Protein AF-A0AAW9EB37-F1 (afdb_monomer_lite)

InterPro domains:
  IPR007081 RNA polymerase Rpb1, domain 5 [PF04998] (37-90)
  IPR007083 RNA polymerase Rpb1, domain 4 [PF05000] (1-35)
  IPR038120 RNA polymerase Rpb1, funnel domain superfamily [G3DSA:1.10.132.30] (1-61)

Organism: Klebsiella aerogenes (NCBI:txid548)

Radius of gyration: 23.82 Å; chains: 1; bounding box: 47×31×62 Å

Sequence (92 aa):
ARGSAAQIRQLAGMRGLMAKPDGSIIETPITANFREGLNVLQYFISTHGARKGLADTALKTANSGYLTRRLVDVAQDLVVTESDCGTTEGVM

Foldseek 3Di:
DDDDPLRVCQAPFFPFWAAALVRDIDPDGGGDHVPRDDDPVNVVRNVRVVVSVVVVVVVVVVVVVVVVVVVCVVCVPPDDPDDDPPDPDDDD

pLDDT: mean 92.83, std 4.99, range [59.0, 98.12]

Structure (mmCIF, N/CA/C/O backbone):
data_AF-A0AAW9EB37-F1
#
_entry.id   AF-A0AAW9EB37-F1
#
loop_
_atom_site.group_PDB
_atom_site.id
_atom_site.type_symbol
_atom_site.label_atom_id
_atom_site.label_alt_id
_atom_site.label_comp_id
_atom_site.label_asym_id
_atom_site.label_entity_id
_atom_site.label_seq_id
_atom_site.pdbx_PDB_ins_code
_atom_site.Cartn_x
_atom_site.Cartn_y
_atom_site.Cartn_z
_atom_site.occupancy
_atom_site.B_iso_or_equiv
_atom_site.auth_seq_id
_atom_site.auth_comp_id
_atom_site.auth_asym_id
_atom_site.auth_atom_id
_atom_site.pdbx_PDB_model_num
ATOM 1 N N . ALA A 1 1 ? -2.983 18.603 -12.647 1.00 70.12 1 ALA A N 1
ATOM 2 C CA . ALA A 1 1 ? -1.574 18.179 -12.527 1.00 70.12 1 ALA A CA 1
ATOM 3 C C . ALA A 1 1 ? -1.504 16.864 -11.741 1.00 70.12 1 ALA A C 1
ATOM 5 O O . ALA A 1 1 ? -1.790 16.878 -10.553 1.00 70.12 1 ALA A O 1
ATOM 6 N N . ARG A 1 2 ? -1.230 15.721 -12.388 1.00 88.44 2 ARG A N 1
ATOM 7 C CA . ARG A 1 2 ? -1.004 14.414 -11.730 1.00 88.44 2 ARG A CA 1
ATOM 8 C C . ARG A 1 2 ? 0.341 13.864 -12.201 1.00 88.44 2 ARG A C 1
ATOM 10 O O . ARG A 1 2 ? 0.630 13.960 -13.389 1.00 88.44 2 ARG A O 1
ATOM 17 N N . GLY A 1 3 ? 1.123 13.294 -11.290 1.00 90.56 3 GLY A N 1
ATOM 18 C CA . GLY A 1 3 ? 2.436 12.719 -11.584 1.00 90.56 3 GLY A CA 1
ATOM 19 C C . GLY A 1 3 ? 3.478 13.075 -10.523 1.00 90.56 3 GLY A C 1
ATOM 20 O O . GLY A 1 3 ? 3.420 14.157 -9.946 1.00 90.56 3 GLY A O 1
ATOM 21 N N . SER A 1 4 ? 4.431 12.179 -10.269 1.00 95.38 4 SER A N 1
ATOM 22 C CA . SER A 1 4 ? 5.599 12.436 -9.417 1.00 95.38 4 SER A CA 1
ATOM 23 C C . SER A 1 4 ? 6.891 12.460 -10.233 1.00 95.38 4 SER A C 1
ATOM 25 O O . SER A 1 4 ? 6.984 11.843 -11.296 1.00 95.38 4 SER A O 1
ATOM 27 N N . ALA A 1 5 ? 7.933 13.118 -9.716 1.00 92.94 5 ALA A N 1
ATOM 28 C C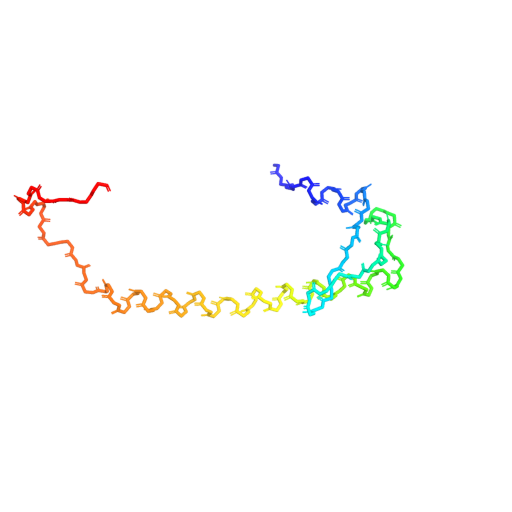A . ALA A 1 5 ? 9.250 13.143 -10.358 1.00 92.94 5 ALA A CA 1
ATOM 29 C C . ALA A 1 5 ? 9.813 11.729 -10.615 1.00 92.94 5 ALA A C 1
ATOM 31 O O . ALA A 1 5 ? 10.508 11.508 -11.605 1.00 92.94 5 ALA A O 1
ATOM 32 N N . ALA A 1 6 ? 9.470 10.753 -9.767 1.00 91.88 6 ALA A N 1
ATOM 33 C CA . ALA A 1 6 ? 9.842 9.355 -9.966 1.00 91.88 6 ALA A CA 1
ATOM 34 C C . ALA A 1 6 ? 9.158 8.736 -11.197 1.00 91.88 6 ALA A C 1
ATOM 36 O O . ALA A 1 6 ? 9.809 8.028 -11.963 1.00 91.88 6 ALA A O 1
ATOM 37 N N . GLN A 1 7 ? 7.876 9.034 -11.428 1.00 92.44 7 GLN A N 1
ATOM 38 C CA . GLN A 1 7 ? 7.154 8.568 -12.617 1.00 92.44 7 GLN A CA 1
ATOM 39 C C . GLN A 1 7 ? 7.726 9.199 -13.891 1.00 92.44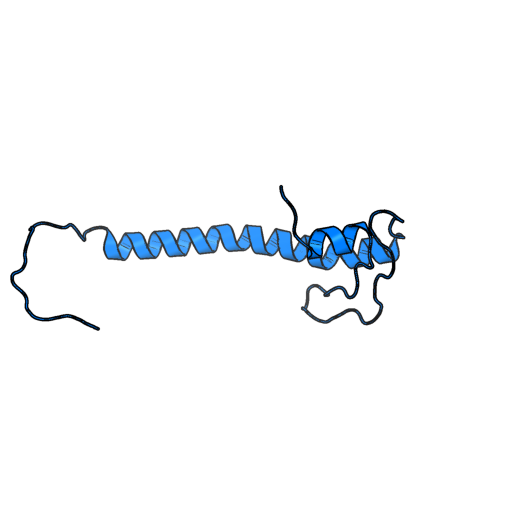 7 GLN A C 1
ATOM 41 O O . GLN A 1 7 ? 7.965 8.491 -14.866 1.00 92.44 7 GLN A O 1
ATOM 46 N N . ILE A 1 8 ? 8.038 10.499 -13.861 1.00 92.50 8 ILE A N 1
ATOM 47 C CA . ILE A 1 8 ? 8.679 11.190 -14.991 1.00 92.50 8 ILE A CA 1
ATOM 48 C C . ILE A 1 8 ? 10.071 10.610 -15.281 1.00 92.50 8 ILE A C 1
ATOM 50 O O . ILE A 1 8 ? 10.414 10.390 -16.443 1.00 92.50 8 ILE A O 1
ATOM 54 N N . ARG A 1 9 ? 10.845 10.275 -14.238 1.00 92.25 9 ARG A N 1
ATOM 55 C CA . ARG A 1 9 ? 12.151 9.620 -14.394 1.00 92.25 9 ARG A CA 1
ATOM 56 C C . ARG A 1 9 ? 12.040 8.284 -15.119 1.00 92.25 9 ARG A C 1
ATOM 58 O O . ARG A 1 9 ? 12.867 8.033 -15.971 1.00 92.25 9 ARG A O 1
ATOM 65 N N . GLN A 1 10 ? 11.041 7.451 -14.838 1.00 91.62 10 GLN A N 1
ATOM 66 C CA . GLN A 1 10 ? 10.886 6.163 -15.535 1.00 91.62 10 GLN A CA 1
ATOM 67 C C . GLN A 1 10 ? 10.460 6.333 -17.008 1.00 91.62 10 GLN A C 1
ATOM 69 O O . GLN A 1 10 ? 10.721 5.458 -17.834 1.00 91.62 10 GLN A O 1
ATOM 74 N N . LEU A 1 11 ? 9.793 7.446 -17.342 1.00 93.31 11 LEU A N 1
ATOM 75 C CA . LEU A 1 11 ? 9.355 7.741 -18.708 1.00 93.31 11 LEU A CA 1
ATOM 76 C C . LEU A 1 11 ? 10.508 8.189 -19.614 1.00 93.31 11 LEU A C 1
ATOM 78 O O . LEU A 1 11 ? 10.587 7.727 -20.749 1.00 93.31 11 LEU A O 1
ATOM 82 N N . ALA A 1 12 ? 11.376 9.079 -19.123 1.00 93.75 12 ALA A N 1
ATOM 83 C CA . ALA A 1 12 ? 12.397 9.749 -19.941 1.00 93.75 12 ALA A CA 1
ATOM 84 C C . ALA A 1 12 ? 13.846 9.576 -19.446 1.00 93.75 12 ALA A C 1
ATOM 86 O O . ALA A 1 12 ? 14.779 9.990 -20.123 1.00 93.75 12 ALA A O 1
ATOM 87 N N . GLY A 1 13 ? 14.050 8.985 -18.272 1.00 92.81 13 GLY A N 1
ATOM 88 C CA . GLY A 1 13 ? 15.356 8.619 -17.726 1.00 92.81 13 GLY A CA 1
ATOM 89 C C . GLY A 1 13 ? 15.426 7.120 -17.437 1.00 92.81 13 GLY A C 1
ATOM 90 O O . GLY A 1 13 ? 14.463 6.387 -17.639 1.00 92.81 13 GLY A O 1
ATOM 91 N N . MET A 1 14 ? 16.566 6.640 -16.950 1.00 92.69 14 MET A N 1
ATOM 92 C CA . MET A 1 14 ? 16.741 5.204 -16.725 1.00 92.69 14 MET A CA 1
ATOM 93 C C . MET A 1 14 ? 15.775 4.648 -15.668 1.00 92.69 14 MET A C 1
ATOM 95 O O . MET A 1 14 ? 15.491 5.299 -14.653 1.00 92.69 14 MET A O 1
ATOM 99 N N . ARG A 1 15 ? 15.327 3.401 -15.860 1.00 92.25 15 ARG A N 1
ATOM 100 C CA . ARG A 1 15 ? 14.515 2.711 -14.849 1.00 92.25 15 ARG A CA 1
ATOM 101 C C . ARG A 1 15 ? 15.312 2.315 -13.605 1.00 92.25 15 ARG A C 1
ATOM 103 O O . ARG A 1 15 ? 14.750 2.352 -12.510 1.00 92.25 15 ARG A O 1
ATOM 110 N N . GLY A 1 16 ? 16.598 1.996 -13.759 1.00 93.25 16 GLY A N 1
ATOM 111 C CA . GLY A 1 16 ? 17.512 1.704 -12.653 1.00 93.25 16 GLY A CA 1
ATOM 112 C C . GLY A 1 16 ? 17.473 0.252 -12.172 1.00 93.25 16 GLY A C 1
ATOM 113 O O . GLY A 1 16 ? 17.169 -0.664 -12.937 1.00 93.25 16 GLY A O 1
ATOM 114 N N . LEU A 1 17 ? 17.841 0.050 -10.906 1.00 93.62 17 LEU A N 1
ATOM 115 C CA . LEU A 1 17 ? 17.908 -1.262 -10.261 1.00 93.62 17 LEU A CA 1
ATOM 116 C C . LEU A 1 17 ? 16.505 -1.801 -9.953 1.00 93.62 17 LEU A C 1
ATOM 118 O O . LEU A 1 17 ? 15.598 -1.041 -9.615 1.00 93.62 17 LEU A O 1
ATOM 122 N N . MET A 1 18 ? 16.341 -3.121 -10.047 1.00 92.44 18 MET A N 1
ATOM 123 C CA . MET A 1 18 ? 15.073 -3.809 -9.793 1.00 92.44 18 MET A CA 1
ATOM 124 C C . MET A 1 18 ? 15.234 -4.814 -8.654 1.00 92.44 18 MET A C 1
ATOM 126 O O . MET A 1 18 ? 16.266 -5.475 -8.545 1.00 92.44 18 MET A O 1
ATOM 130 N N . ALA A 1 19 ? 14.206 -4.937 -7.817 1.00 91.81 19 ALA A N 1
ATOM 131 C CA . ALA A 1 19 ? 14.176 -5.916 -6.738 1.00 91.81 19 ALA A CA 1
ATOM 132 C C . ALA A 1 19 ? 13.632 -7.264 -7.232 1.00 91.81 19 ALA A C 1
ATOM 134 O O . ALA A 1 19 ? 12.642 -7.322 -7.973 1.00 91.81 19 ALA A O 1
ATOM 135 N N . LYS A 1 20 ? 14.259 -8.351 -6.785 1.00 89.56 20 LYS A N 1
ATOM 136 C CA . LYS A 1 20 ? 13.708 -9.705 -6.868 1.00 89.56 20 LYS A CA 1
ATOM 137 C C . LYS A 1 20 ? 12.557 -9.868 -5.858 1.00 89.56 20 LYS A C 1
ATOM 139 O O . LYS A 1 20 ? 12.435 -9.069 -4.928 1.00 89.56 20 LYS A O 1
ATOM 144 N N . PRO A 1 21 ? 11.711 -10.907 -5.993 1.00 86.56 21 PRO A N 1
ATOM 145 C CA . PRO A 1 21 ? 10.607 -11.147 -5.060 1.00 86.56 21 PRO A CA 1
ATOM 146 C C . PRO A 1 21 ? 11.042 -11.394 -3.608 1.00 86.56 21 PRO A C 1
ATOM 148 O O . PRO A 1 21 ? 10.243 -11.175 -2.701 1.00 86.56 21 PRO A O 1
ATOM 151 N N . ASP A 1 22 ? 12.283 -11.840 -3.396 1.00 90.38 22 ASP A N 1
ATOM 152 C CA . ASP A 1 22 ? 12.905 -12.030 -2.078 1.00 90.38 22 ASP A CA 1
ATOM 153 C C . ASP A 1 22 ? 13.447 -10.723 -1.460 1.00 90.38 22 ASP A C 1
ATOM 155 O O . ASP A 1 22 ? 13.913 -10.726 -0.325 1.00 90.38 22 ASP A O 1
ATOM 159 N N . GLY A 1 23 ? 13.377 -9.604 -2.190 1.00 88.31 23 GLY A N 1
ATOM 160 C CA . GLY A 1 23 ? 13.864 -8.293 -1.762 1.00 88.31 23 GLY A CA 1
ATOM 161 C C . GLY A 1 23 ? 15.325 -8.001 -2.113 1.00 88.31 23 GLY A C 1
ATOM 162 O O . GLY A 1 23 ? 15.754 -6.856 -1.968 1.00 88.31 23 GLY A O 1
ATOM 163 N N . SER A 1 24 ? 16.086 -8.978 -2.619 1.00 93.75 24 SER A N 1
ATOM 164 C CA . SER A 1 24 ? 17.452 -8.735 -3.098 1.00 93.75 24 SER A CA 1
ATOM 165 C C . SER A 1 24 ? 17.455 -7.877 -4.368 1.00 93.75 24 SER A C 1
ATOM 167 O O . SER A 1 24 ? 16.521 -7.912 -5.174 1.00 93.75 24 SER A O 1
ATOM 169 N N . ILE A 1 25 ? 18.509 -7.083 -4.560 1.00 92.81 25 ILE A N 1
ATOM 170 C CA . ILE A 1 25 ? 18.633 -6.195 -5.720 1.00 92.81 25 ILE A CA 1
ATOM 171 C C . ILE A 1 25 ? 19.338 -6.924 -6.863 1.00 92.81 25 ILE A C 1
ATOM 173 O O . ILE A 1 25 ? 20.352 -7.590 -6.669 1.00 92.81 25 ILE A O 1
ATOM 177 N N . ILE A 1 26 ? 18.800 -6.792 -8.073 1.00 91.25 26 ILE A N 1
ATOM 178 C CA . ILE A 1 26 ? 19.457 -7.262 -9.292 1.00 91.25 26 ILE A CA 1
ATOM 179 C C . ILE A 1 26 ? 20.548 -6.254 -9.647 1.00 91.25 26 ILE A C 1
ATOM 181 O O . ILE A 1 26 ? 20.248 -5.097 -9.934 1.00 91.25 26 ILE A O 1
ATOM 185 N N . GLU A 1 27 ? 21.804 -6.700 -9.633 1.00 91.69 27 GLU A N 1
ATOM 186 C CA . GLU A 1 27 ? 22.985 -5.848 -9.836 1.00 91.69 27 GLU A CA 1
ATOM 187 C C . GLU A 1 27 ? 23.044 -5.213 -11.230 1.00 91.69 27 GLU A C 1
ATOM 189 O O . GLU A 1 27 ? 23.642 -4.155 -11.403 1.00 91.69 27 GLU A O 1
ATOM 194 N N . THR A 1 28 ? 22.405 -5.826 -12.230 1.00 90.50 28 THR A N 1
ATOM 195 C CA . THR A 1 28 ? 22.322 -5.281 -13.589 1.00 90.50 28 THR A CA 1
ATOM 196 C C . THR A 1 28 ? 21.171 -4.271 -13.699 1.00 90.50 28 THR A C 1
ATOM 198 O O . THR A 1 28 ? 20.004 -4.677 -13.666 1.00 90.50 28 THR A O 1
ATOM 201 N N . PRO A 1 29 ? 21.449 -2.963 -13.864 1.00 91.06 29 PRO A N 1
ATOM 202 C CA . PRO A 1 29 ? 20.401 -1.956 -13.965 1.00 91.06 29 PRO A CA 1
ATOM 203 C C . PRO A 1 29 ? 19.733 -1.955 -15.346 1.00 91.06 29 PRO A C 1
ATOM 205 O O . PRO A 1 29 ? 20.347 -2.270 -16.367 1.00 91.06 29 PRO A O 1
ATOM 208 N N . ILE A 1 30 ? 18.480 -1.502 -15.393 1.00 93.94 30 ILE A N 1
ATOM 209 C CA . ILE A 1 30 ? 17.789 -1.181 -16.645 1.00 93.94 30 ILE A CA 1
ATOM 210 C C . ILE A 1 30 ? 18.123 0.268 -17.014 1.00 93.94 30 ILE A C 1
ATOM 212 O O . ILE A 1 30 ? 17.631 1.212 -16.391 1.00 93.94 30 ILE A O 1
ATOM 216 N N . THR A 1 31 ? 18.982 0.434 -18.018 1.00 93.56 31 THR A N 1
ATOM 217 C CA . THR A 1 31 ? 19.414 1.743 -18.531 1.00 93.56 31 THR A CA 1
ATOM 218 C C . THR A 1 31 ? 18.370 2.408 -19.425 1.00 93.56 31 THR A C 1
ATOM 220 O O . THR A 1 31 ? 18.286 3.631 -19.437 1.00 93.56 31 THR A O 1
ATOM 223 N N . ALA A 1 32 ? 17.553 1.609 -20.114 1.00 94.31 32 ALA A N 1
ATOM 224 C CA . ALA A 1 32 ? 16.481 2.085 -20.980 1.00 94.31 32 ALA A CA 1
ATOM 225 C C . ALA A 1 32 ? 15.313 2.700 -20.189 1.00 94.31 32 ALA A C 1
ATOM 227 O O . ALA A 1 32 ? 15.117 2.430 -18.994 1.00 94.31 32 ALA A O 1
ATOM 228 N N . ASN A 1 33 ? 14.516 3.506 -20.885 1.00 93.88 33 ASN A N 1
ATOM 229 C CA . ASN A 1 33 ? 13.332 4.188 -20.367 1.00 93.88 33 ASN A CA 1
ATOM 230 C C . ASN A 1 33 ? 12.065 3.778 -21.142 1.00 93.88 33 ASN A C 1
ATOM 232 O O . ASN A 1 33 ? 12.140 3.085 -22.157 1.00 93.88 33 ASN A O 1
ATOM 236 N N . PHE A 1 34 ? 10.874 4.173 -20.675 1.00 93.44 34 PHE A N 1
ATOM 237 C CA . PHE A 1 34 ? 9.636 3.786 -21.371 1.00 93.44 34 PHE A CA 1
ATOM 238 C C . PHE A 1 34 ? 9.460 4.442 -22.747 1.00 93.44 34 PHE A C 1
ATOM 240 O O . PHE A 1 34 ? 8.738 3.889 -23.573 1.00 93.44 34 PHE A O 1
ATOM 247 N N . ARG A 1 35 ? 10.107 5.585 -23.010 1.00 95.06 35 ARG A N 1
ATOM 248 C CA . ARG A 1 35 ? 10.082 6.237 -24.326 1.00 95.06 35 ARG A CA 1
ATOM 249 C C . ARG A 1 35 ? 10.901 5.471 -25.372 1.00 95.06 35 ARG A C 1
ATOM 251 O O . ARG A 1 35 ? 10.481 5.398 -26.520 1.00 95.06 35 ARG A O 1
ATOM 258 N N . GLU A 1 36 ? 12.048 4.926 -24.983 1.00 93.94 36 GLU A N 1
ATOM 259 C CA . GLU A 1 36 ? 12.954 4.133 -25.828 1.00 93.94 36 GLU A CA 1
ATOM 260 C C . GLU A 1 36 ? 12.503 2.673 -25.957 1.00 93.94 36 GLU A C 1
ATOM 262 O O . GLU A 1 36 ? 12.826 2.004 -26.936 1.00 93.94 36 GLU A O 1
ATOM 267 N N . GLY A 1 37 ? 11.724 2.193 -24.985 1.00 94.19 37 GLY A N 1
ATOM 268 C CA . GLY A 1 37 ? 11.270 0.811 -24.913 1.00 94.19 37 GLY A CA 1
ATOM 269 C C . GLY A 1 37 ? 12.256 -0.094 -24.173 1.00 94.19 37 GLY A C 1
ATOM 270 O O . GLY A 1 37 ? 13.416 0.240 -23.949 1.00 94.19 37 GLY A O 1
ATOM 271 N N . LEU A 1 38 ? 11.765 -1.259 -23.746 1.00 95.62 38 LEU A N 1
ATOM 272 C CA . LEU A 1 38 ? 12.551 -2.260 -23.025 1.00 95.62 38 LEU A CA 1
ATOM 273 C C . LEU A 1 38 ? 12.720 -3.500 -23.897 1.00 95.62 38 LEU A C 1
ATOM 275 O O . LEU A 1 38 ? 11.771 -3.937 -24.549 1.00 95.62 38 LEU A O 1
ATOM 279 N N . ASN A 1 39 ? 13.899 -4.119 -23.844 1.00 95.12 39 ASN A N 1
ATOM 280 C CA . ASN A 1 39 ? 14.069 -5.451 -24.419 1.00 95.12 39 ASN A CA 1
ATOM 281 C C . ASN A 1 39 ? 13.381 -6.525 -23.550 1.00 95.12 39 ASN A C 1
ATOM 283 O O . ASN A 1 39 ? 12.990 -6.276 -22.406 1.00 95.12 39 ASN A O 1
ATOM 287 N N . VAL A 1 40 ? 13.255 -7.742 -24.090 1.00 96.06 40 VAL A N 1
ATOM 288 C CA . VAL A 1 40 ? 12.531 -8.848 -23.437 1.00 96.06 40 VAL A CA 1
ATOM 289 C C . VAL A 1 40 ? 13.077 -9.152 -22.038 1.00 96.06 40 VAL A C 1
ATOM 291 O O . VAL A 1 40 ? 12.298 -9.321 -21.103 1.00 96.06 40 VAL A O 1
ATOM 294 N N . LEU A 1 41 ? 14.403 -9.163 -21.862 1.00 93.25 41 LEU A N 1
ATOM 295 C CA . LEU A 1 41 ? 15.032 -9.469 -20.574 1.00 93.25 41 LEU A CA 1
ATOM 296 C C . LEU A 1 41 ? 14.764 -8.373 -19.529 1.00 93.25 41 LEU A C 1
ATOM 298 O O . LEU A 1 41 ? 14.382 -8.671 -18.398 1.00 93.25 41 LEU A O 1
ATOM 302 N N . GLN A 1 42 ? 14.911 -7.102 -19.908 1.00 93.12 42 GLN A N 1
ATOM 303 C CA . GLN A 1 42 ? 14.635 -5.953 -19.038 1.00 93.12 42 GLN A CA 1
ATOM 304 C C . GLN A 1 42 ? 13.155 -5.892 -18.642 1.00 93.12 42 GLN A C 1
ATOM 306 O O . GLN A 1 42 ? 12.816 -5.606 -17.485 1.00 93.12 42 GLN A O 1
ATOM 311 N N . TYR A 1 43 ? 12.262 -6.188 -19.588 1.00 94.31 43 TYR A N 1
A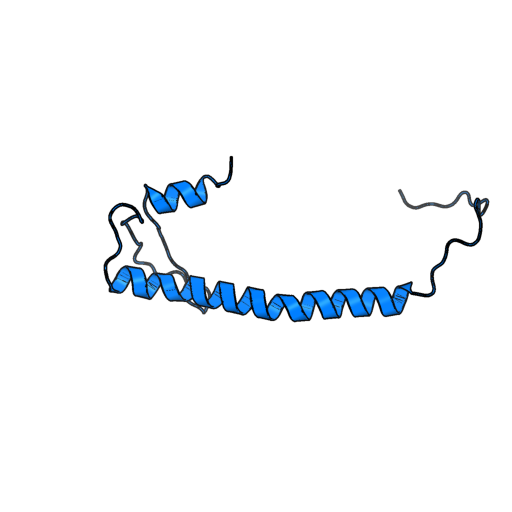TOM 312 C CA . TYR A 1 43 ? 10.835 -6.268 -19.311 1.00 94.31 43 TYR A CA 1
ATOM 313 C C . TYR A 1 43 ? 10.529 -7.420 -18.348 1.00 94.31 43 TYR A C 1
ATOM 315 O O . TYR A 1 43 ? 9.878 -7.196 -17.329 1.00 94.31 43 TYR A O 1
ATOM 323 N N . PHE A 1 44 ? 11.076 -8.616 -18.591 1.00 92.75 44 PHE A N 1
ATOM 324 C CA . PHE A 1 44 ? 10.915 -9.779 -17.714 1.00 92.75 44 PHE A CA 1
ATOM 325 C C . PHE A 1 44 ? 11.381 -9.497 -16.279 1.00 92.75 44 PHE A C 1
ATOM 327 O O . PHE A 1 44 ? 10.632 -9.730 -15.328 1.00 92.75 44 PHE A O 1
ATOM 334 N N . ILE A 1 45 ? 12.565 -8.904 -16.107 1.00 91.12 45 ILE A N 1
ATOM 335 C CA . ILE A 1 45 ? 13.079 -8.489 -14.794 1.00 91.12 45 ILE A CA 1
ATOM 336 C C . ILE A 1 45 ? 12.084 -7.556 -14.086 1.00 91.12 45 ILE A C 1
ATOM 338 O O . ILE A 1 45 ? 11.743 -7.770 -12.923 1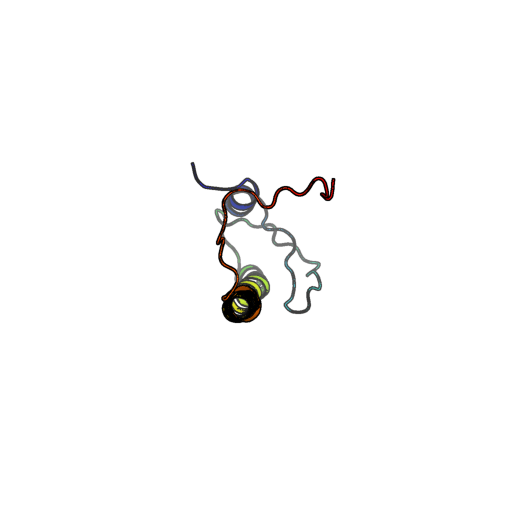.00 91.12 45 ILE A O 1
ATOM 342 N N . SER A 1 46 ? 11.534 -6.581 -14.811 1.00 90.69 46 SER A N 1
ATOM 343 C CA . SER A 1 46 ? 10.584 -5.602 -14.268 1.00 90.69 46 SER A CA 1
ATOM 344 C C . SER A 1 46 ? 9.272 -6.204 -13.755 1.00 90.69 46 SER A C 1
ATOM 346 O O . SER A 1 46 ? 8.610 -5.593 -12.914 1.00 90.69 46 SER A O 1
ATOM 348 N N . THR A 1 47 ? 8.875 -7.382 -14.247 1.00 92.19 47 THR A N 1
ATOM 349 C CA . THR A 1 47 ? 7.612 -8.021 -13.839 1.00 92.19 47 THR A CA 1
ATOM 350 C C . THR A 1 47 ? 7.626 -8.527 -12.397 1.00 92.19 47 THR A C 1
ATOM 352 O O . THR A 1 47 ? 6.568 -8.575 -11.769 1.00 92.19 47 THR A O 1
ATOM 355 N N . HIS A 1 48 ? 8.798 -8.847 -11.840 1.00 90.44 48 HIS A N 1
ATOM 356 C CA . HIS A 1 48 ? 8.924 -9.414 -10.495 1.00 90.44 48 HIS A CA 1
ATOM 357 C C . HIS A 1 48 ? 8.401 -8.443 -9.431 1.00 90.44 48 HIS A C 1
ATOM 359 O O . HIS A 1 48 ? 7.494 -8.781 -8.666 1.00 90.44 48 HIS A O 1
ATOM 365 N N . GLY A 1 49 ? 8.914 -7.208 -9.440 1.00 88.00 49 GLY A N 1
ATOM 366 C CA . GLY A 1 49 ? 8.482 -6.155 -8.520 1.00 88.00 49 GLY A CA 1
ATOM 367 C C . GLY A 1 49 ? 7.021 -5.750 -8.729 1.00 88.00 49 GLY A C 1
ATOM 368 O O . GLY A 1 49 ? 6.282 -5.589 -7.759 1.00 88.00 49 GLY A O 1
ATOM 369 N N . ALA A 1 50 ? 6.570 -5.654 -9.985 1.00 90.38 50 ALA A N 1
ATOM 370 C CA . ALA A 1 50 ? 5.185 -5.301 -10.298 1.00 90.38 50 ALA A CA 1
ATOM 371 C C . ALA A 1 50 ? 4.189 -6.347 -9.767 1.00 90.38 50 ALA A C 1
ATOM 373 O O . ALA A 1 50 ? 3.217 -5.996 -9.097 1.00 90.38 50 ALA A O 1
ATOM 374 N N . ARG A 1 51 ? 4.451 -7.638 -10.009 1.00 93.12 51 ARG A N 1
ATOM 375 C CA . ARG A 1 51 ? 3.595 -8.732 -9.532 1.00 93.12 51 ARG A CA 1
ATOM 376 C C . ARG A 1 51 ? 3.574 -8.809 -8.009 1.00 93.12 51 ARG A C 1
ATOM 378 O O . ARG A 1 51 ? 2.499 -8.976 -7.437 1.00 93.12 51 ARG A O 1
ATOM 385 N N . LYS A 1 52 ? 4.734 -8.666 -7.358 1.00 92.00 52 LYS A N 1
ATOM 386 C CA . LYS A 1 52 ? 4.834 -8.657 -5.893 1.00 92.00 52 LYS A CA 1
ATOM 387 C C . LYS A 1 52 ? 4.030 -7.504 -5.291 1.00 92.00 52 LYS A C 1
ATOM 389 O O . LYS A 1 52 ? 3.223 -7.744 -4.402 1.00 92.00 52 LYS A O 1
ATOM 394 N N . GLY A 1 53 ? 4.170 -6.295 -5.837 1.00 91.31 53 GLY A N 1
ATOM 395 C CA . GLY A 1 53 ? 3.406 -5.127 -5.394 1.00 91.31 53 GLY A CA 1
ATOM 396 C C . GLY A 1 53 ? 1.894 -5.315 -5.532 1.00 91.31 53 GLY A C 1
ATOM 397 O O . GLY A 1 53 ? 1.161 -5.056 -4.582 1.00 91.31 53 GLY A O 1
ATOM 398 N N . LEU A 1 54 ? 1.425 -5.829 -6.674 1.00 93.00 54 LEU A N 1
ATOM 399 C CA . LEU A 1 54 ? -0.001 -6.105 -6.888 1.00 93.00 54 LEU A CA 1
ATOM 400 C C . LEU A 1 54 ? -0.544 -7.152 -5.906 1.00 93.00 54 LEU A C 1
ATOM 402 O O . LEU A 1 54 ? -1.613 -6.954 -5.327 1.00 93.00 54 LEU A O 1
ATOM 406 N N . ALA A 1 55 ? 0.199 -8.240 -5.694 1.00 92.69 55 ALA A N 1
ATOM 407 C CA . ALA A 1 55 ? -0.180 -9.280 -4.743 1.00 92.69 55 ALA A CA 1
ATOM 408 C C . ALA A 1 55 ? -0.213 -8.748 -3.301 1.00 92.69 55 ALA A C 1
ATOM 410 O O . ALA A 1 55 ? -1.180 -8.985 -2.581 1.00 92.69 55 ALA A O 1
ATOM 411 N N . ASP A 1 56 ? 0.799 -7.981 -2.892 1.00 92.62 56 ASP A N 1
ATOM 412 C CA . ASP A 1 56 ? 0.874 -7.411 -1.546 1.00 92.62 56 ASP A CA 1
ATOM 413 C C . ASP A 1 56 ? -0.252 -6.403 -1.295 1.00 92.62 56 ASP A C 1
ATOM 415 O O . ASP A 1 56 ? -0.826 -6.386 -0.207 1.00 92.62 56 ASP A O 1
ATOM 4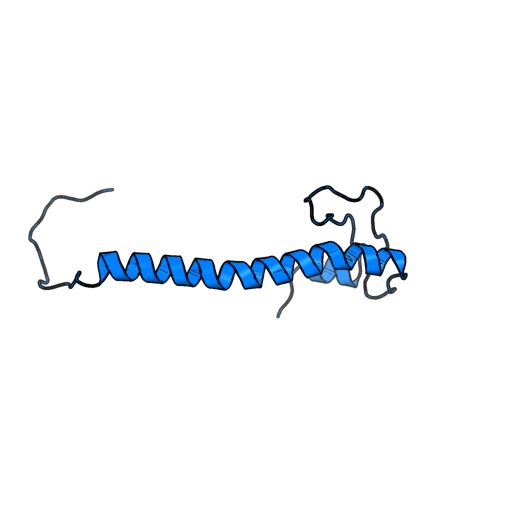19 N N . THR A 1 57 ? -0.606 -5.586 -2.290 1.00 91.19 57 THR A N 1
ATOM 420 C CA . THR A 1 57 ? -1.756 -4.679 -2.191 1.00 91.19 57 THR A CA 1
ATOM 421 C C . THR A 1 57 ? -3.054 -5.456 -1.993 1.00 91.19 57 THR A C 1
ATOM 423 O O . THR A 1 57 ? -3.815 -5.114 -1.090 1.00 91.19 57 THR A O 1
ATOM 426 N N . ALA A 1 58 ? -3.280 -6.522 -2.767 1.00 90.19 58 ALA A N 1
ATOM 427 C CA . ALA A 1 58 ? -4.474 -7.355 -2.620 1.00 90.19 58 ALA A CA 1
ATOM 428 C C . ALA A 1 58 ? -4.545 -8.038 -1.241 1.00 90.19 58 ALA A C 1
ATOM 430 O O . ALA A 1 58 ? -5.601 -8.054 -0.610 1.00 90.19 58 ALA A O 1
ATOM 431 N N . LEU A 1 59 ? -3.420 -8.552 -0.730 1.00 90.25 59 LEU A N 1
ATOM 432 C CA . LEU A 1 59 ? -3.356 -9.169 0.601 1.00 90.25 59 LEU A CA 1
ATOM 433 C C . LEU A 1 59 ? -3.587 -8.152 1.728 1.00 90.25 59 LEU A C 1
ATOM 435 O O . LEU A 1 59 ? -4.260 -8.455 2.716 1.00 90.25 59 LEU A O 1
ATOM 439 N N . LYS A 1 60 ? -3.062 -6.929 1.587 1.00 92.25 60 LYS A N 1
ATOM 440 C CA . LYS A 1 60 ? -3.237 -5.861 2.585 1.00 92.25 60 LYS A CA 1
ATOM 441 C C . LYS A 1 60 ? -4.693 -5.429 2.737 1.00 92.25 60 LYS A C 1
ATOM 443 O O . LYS A 1 60 ? -5.073 -5.062 3.845 1.00 92.25 60 LYS A O 1
ATOM 448 N N . THR A 1 61 ? -5.512 -5.528 1.689 1.00 91.56 61 THR A N 1
ATOM 449 C CA . THR A 1 61 ? -6.944 -5.191 1.753 1.00 91.56 61 THR A CA 1
ATOM 450 C C . THR A 1 61 ? -7.669 -5.963 2.857 1.00 91.56 61 THR A C 1
ATOM 452 O O . THR A 1 61 ? -8.398 -5.362 3.647 1.00 91.56 61 THR A O 1
ATOM 455 N N . ALA A 1 62 ? -7.426 -7.273 2.968 1.00 90.38 62 ALA A N 1
ATOM 456 C CA . ALA A 1 62 ? -8.043 -8.101 4.005 1.00 90.38 62 ALA A CA 1
ATOM 457 C C . ALA A 1 62 ? -7.569 -7.707 5.416 1.00 90.38 62 ALA A C 1
ATOM 459 O O . ALA A 1 62 ? -8.378 -7.588 6.335 1.00 90.38 62 ALA A O 1
ATOM 460 N N . ASN A 1 63 ? -6.270 -7.438 5.576 1.00 92.56 63 ASN A N 1
ATOM 461 C CA . ASN A 1 63 ? -5.688 -7.046 6.862 1.00 92.56 63 ASN A CA 1
ATOM 462 C C . ASN A 1 63 ? -6.223 -5.699 7.360 1.00 92.56 63 ASN A C 1
ATOM 464 O O . ASN A 1 63 ? -6.520 -5.558 8.546 1.00 92.56 63 ASN A O 1
ATOM 468 N N . SER A 1 64 ? -6.378 -4.720 6.463 1.00 94.62 64 SER A N 1
ATOM 469 C CA . SER A 1 64 ? -6.977 -3.427 6.805 1.00 94.62 64 SER A CA 1
ATOM 470 C C . SER A 1 64 ? -8.415 -3.592 7.297 1.00 94.62 64 SER A C 1
ATOM 472 O O . SER A 1 64 ? -8.757 -3.048 8.342 1.00 94.62 64 SER A O 1
ATOM 474 N N . GLY A 1 65 ? -9.229 -4.403 6.611 1.00 95.19 65 GLY A N 1
ATOM 475 C CA . GLY A 1 65 ? -10.600 -4.688 7.045 1.00 95.19 65 GLY A CA 1
ATOM 476 C C . GLY A 1 65 ? -10.665 -5.411 8.394 1.00 95.19 65 GLY A C 1
ATOM 477 O O . GLY A 1 65 ? -11.486 -5.064 9.242 1.00 95.19 65 GLY A O 1
ATOM 478 N N . TYR A 1 66 ? -9.767 -6.372 8.628 1.00 96.00 66 TYR A N 1
ATOM 479 C CA . TYR A 1 66 ? -9.669 -7.068 9.912 1.00 96.00 66 TYR A CA 1
ATOM 480 C C . TYR A 1 66 ? -9.326 -6.116 11.064 1.00 96.00 66 TYR A C 1
ATOM 482 O O . TYR A 1 66 ? -9.953 -6.181 12.121 1.00 96.00 66 TYR A O 1
ATOM 490 N N . LEU A 1 67 ? -8.372 -5.202 10.857 1.00 96.56 67 LEU A N 1
ATOM 491 C CA . LEU A 1 67 ? -8.027 -4.191 11.854 1.00 96.56 67 LEU A CA 1
ATOM 492 C C . LEU A 1 67 ? -9.218 -3.275 12.154 1.00 96.56 67 LEU A C 1
ATOM 494 O O . LEU A 1 67 ? -9.538 -3.075 13.322 1.00 96.56 67 LEU A O 1
ATOM 498 N N . THR A 1 68 ? -9.896 -2.763 11.122 1.00 97.31 68 THR A N 1
ATOM 499 C CA . THR A 1 68 ? -11.090 -1.925 11.302 1.00 97.31 68 THR A CA 1
ATOM 500 C C . THR A 1 68 ? -12.166 -2.661 12.090 1.00 97.31 68 THR A C 1
ATOM 502 O O . THR A 1 68 ? -12.697 -2.092 13.036 1.00 97.31 68 THR A O 1
ATOM 505 N N . ARG A 1 69 ? -12.437 -3.935 11.775 1.00 97.75 69 ARG A N 1
ATOM 506 C CA . ARG A 1 69 ? -13.400 -4.744 12.531 1.00 97.75 69 ARG A CA 1
ATOM 507 C C . ARG A 1 69 ? -13.019 -4.845 14.006 1.00 97.75 69 ARG A C 1
ATOM 509 O O . ARG A 1 69 ? -13.852 -4.570 14.853 1.00 97.75 69 ARG A O 1
ATOM 516 N N . ARG A 1 70 ? -11.761 -5.169 14.316 1.00 97.75 70 ARG A N 1
ATOM 517 C CA . ARG A 1 70 ? -11.301 -5.263 15.711 1.00 97.75 70 ARG A CA 1
ATOM 518 C C . ARG A 1 70 ? -11.420 -3.945 16.468 1.00 97.75 70 ARG A C 1
ATOM 520 O O . ARG A 1 70 ? -11.740 -3.965 17.648 1.00 97.75 70 ARG A O 1
ATOM 527 N N . LEU A 1 71 ? -11.123 -2.822 15.816 1.00 98.12 71 LEU A N 1
ATOM 528 C CA . LEU A 1 71 ? -11.269 -1.502 16.431 1.00 98.12 71 LEU A CA 1
ATOM 529 C C . LEU A 1 71 ? -12.742 -1.175 16.697 1.00 98.12 71 LEU A C 1
ATOM 531 O O . LEU A 1 71 ? -13.059 -0.667 17.768 1.00 98.12 71 LEU A O 1
ATOM 535 N N . VAL A 1 72 ? -13.630 -1.509 15.756 1.00 97.94 72 VAL A N 1
ATOM 536 C CA . VAL A 1 72 ? -15.079 -1.352 15.928 1.00 97.94 72 VAL A CA 1
ATOM 537 C C . VAL A 1 72 ? -15.575 -2.229 17.073 1.00 97.94 72 VAL A C 1
ATOM 539 O O . VAL A 1 72 ? -16.177 -1.691 17.988 1.00 97.94 72 VAL A O 1
ATOM 542 N N . ASP A 1 73 ? -15.234 -3.520 17.099 1.00 97.44 73 ASP A N 1
ATOM 543 C CA . ASP A 1 73 ? -15.673 -4.458 18.145 1.00 97.44 73 ASP A CA 1
ATOM 544 C C . ASP A 1 73 ? -15.308 -3.978 19.571 1.00 97.44 73 ASP A C 1
ATOM 546 O O . ASP A 1 73 ? -16.018 -4.286 20.523 1.00 97.44 73 ASP A O 1
ATOM 550 N N . VAL A 1 74 ? -14.214 -3.220 19.738 1.00 97.81 74 VAL A N 1
ATOM 551 C CA . VAL A 1 74 ? -13.780 -2.678 21.043 1.00 97.81 74 VAL A CA 1
ATOM 552 C C . VAL A 1 74 ? -14.485 -1.370 21.409 1.00 97.81 74 VAL A C 1
ATOM 554 O O . VAL A 1 74 ? -14.766 -1.138 22.582 1.00 97.81 74 VAL A O 1
ATOM 557 N N . ALA A 1 75 ? -14.728 -0.493 20.436 1.00 97.44 75 ALA A N 1
ATOM 558 C CA . ALA A 1 75 ? -15.215 0.867 20.681 1.00 97.44 75 ALA A CA 1
ATOM 559 C C . ALA A 1 75 ? -16.705 1.064 20.350 1.00 97.44 75 ALA A C 1
ATOM 561 O O . ALA A 1 75 ? -17.209 2.173 20.499 1.00 97.44 75 ALA A O 1
ATOM 562 N N . GLN A 1 76 ? -17.404 0.021 19.888 1.00 96.88 76 GLN A N 1
ATOM 563 C CA . GLN A 1 76 ? -18.775 0.118 19.374 1.00 96.88 76 GLN A CA 1
ATOM 564 C C . GLN A 1 76 ? -19.772 0.669 20.400 1.00 96.88 76 GLN A C 1
ATOM 566 O O . GLN A 1 76 ? -20.672 1.416 20.019 1.00 96.88 76 GLN A O 1
ATOM 571 N N . ASP A 1 77 ? -19.595 0.341 21.679 1.00 96.56 77 ASP A N 1
ATOM 572 C CA . ASP A 1 77 ? -20.506 0.764 22.749 1.00 96.56 77 ASP A CA 1
ATOM 573 C C . ASP A 1 77 ? -20.117 2.117 23.376 1.00 96.56 77 ASP A C 1
ATOM 575 O O . ASP A 1 77 ? -20.779 2.591 24.301 1.00 96.56 77 ASP A O 1
ATOM 579 N N . LEU A 1 78 ? -19.051 2.765 22.888 1.00 96.69 78 LEU A N 1
ATOM 580 C CA . LEU A 1 78 ? -18.616 4.067 23.387 1.00 96.69 78 LEU A CA 1
ATOM 581 C C . LEU A 1 78 ? -19.450 5.181 22.744 1.00 96.69 78 LEU A C 1
ATOM 583 O O . LEU A 1 78 ? -19.330 5.473 21.554 1.00 96.69 78 LEU A O 1
ATOM 587 N N . VAL A 1 79 ? -20.279 5.833 23.559 1.00 96.62 79 VAL A N 1
ATOM 588 C CA . VAL A 1 79 ? -21.176 6.918 23.143 1.00 96.62 79 VAL A CA 1
ATOM 589 C C . VAL A 1 79 ? -20.988 8.116 24.071 1.00 96.62 79 VAL A C 1
ATOM 591 O O . VAL A 1 79 ? -20.873 7.957 25.282 1.00 96.62 79 VAL A O 1
ATOM 594 N N . VAL A 1 80 ? -20.969 9.327 23.508 1.00 97.00 80 VAL A N 1
ATOM 595 C CA . VAL A 1 80 ? -20.966 10.569 24.295 1.00 97.00 80 VAL A CA 1
ATOM 596 C C . VAL A 1 80 ? -22.367 10.784 24.865 1.00 97.00 80 VAL A C 1
ATOM 598 O O . VAL A 1 80 ? -23.307 11.042 24.114 1.00 97.00 80 VAL A O 1
ATOM 601 N N . THR A 1 81 ? -22.514 10.653 26.183 1.00 97.38 81 THR A N 1
ATOM 602 C CA . THR A 1 81 ? -23.811 10.752 26.877 1.00 97.38 81 THR A CA 1
ATOM 603 C C . THR A 1 81 ? -24.033 12.084 27.590 1.00 97.38 81 THR A C 1
ATOM 605 O O . THR A 1 81 ? -25.164 12.394 27.952 1.00 97.38 81 THR A O 1
ATOM 608 N N . GLU A 1 82 ? -22.982 12.878 27.787 1.00 96.88 82 GLU A N 1
ATOM 609 C CA . GLU A 1 82 ? -23.019 14.158 28.500 1.00 96.88 82 GLU A CA 1
ATOM 610 C C . GLU A 1 82 ? -22.089 15.188 27.846 1.00 96.88 82 GLU A C 1
ATOM 612 O O . GLU A 1 82 ? -21.173 14.829 27.105 1.00 96.88 82 GLU A O 1
ATOM 617 N N . SER A 1 83 ? -22.344 16.477 28.089 1.00 95.69 83 SER A N 1
ATOM 618 C CA . SER A 1 83 ? -21.583 17.578 27.484 1.00 95.69 83 SER A CA 1
ATOM 619 C C . SER A 1 83 ? -20.331 17.980 28.264 1.00 95.69 83 SER A C 1
ATOM 621 O O . SER A 1 83 ? -19.393 18.494 27.665 1.00 95.69 83 SER A O 1
ATOM 623 N N . ASP A 1 84 ? -20.333 17.797 29.584 1.00 95.44 84 ASP A N 1
ATOM 624 C CA . ASP A 1 84 ? -19.225 18.152 30.468 1.00 95.44 84 ASP A CA 1
ATOM 625 C C . ASP A 1 84 ? -19.169 17.156 31.630 1.00 95.44 84 ASP A C 1
ATOM 627 O O . ASP A 1 84 ? -20.138 17.024 32.375 1.00 95.44 84 ASP A O 1
ATOM 631 N N . CYS A 1 85 ? -18.038 16.464 31.764 1.00 95.00 85 CYS A N 1
ATOM 632 C CA . CYS A 1 85 ? -17.786 15.526 32.860 1.00 95.00 85 CYS A CA 1
ATOM 633 C C . CYS A 1 85 ? -17.208 16.214 34.111 1.00 95.00 85 CYS A C 1
ATOM 635 O O . CYS A 1 85 ? -17.003 15.565 35.137 1.00 95.00 85 CYS A O 1
ATOM 637 N N . GLY A 1 86 ? -16.908 17.519 34.039 1.00 96.38 86 GLY A N 1
ATOM 638 C CA . GLY A 1 86 ? -16.405 18.329 35.149 1.00 96.38 86 GLY A CA 1
ATOM 639 C C . GLY A 1 86 ? -14.970 18.014 35.588 1.00 96.38 86 GLY A C 1
ATOM 640 O O . GLY A 1 86 ? -14.545 18.483 36.644 1.00 96.38 86 GLY A O 1
ATOM 641 N N . THR A 1 87 ? -14.220 17.211 34.823 1.00 95.44 87 THR A N 1
ATOM 642 C CA . THR A 1 87 ? -12.866 16.788 35.210 1.00 95.44 87 THR A CA 1
ATOM 643 C C . THR A 1 87 ? -11.815 17.874 34.976 1.00 95.44 87 THR A C 1
ATOM 645 O O . THR A 1 87 ? -11.856 18.608 33.989 1.00 95.44 87 THR A O 1
ATOM 648 N N . THR A 1 88 ? -10.825 17.944 35.867 1.00 96.00 88 THR A N 1
ATOM 649 C CA . THR A 1 88 ? -9.605 18.752 35.694 1.00 96.00 88 THR A CA 1
ATOM 650 C C . THR A 1 88 ? -8.399 17.913 35.256 1.00 96.00 88 THR A C 1
ATOM 652 O O . THR A 1 88 ? -7.295 18.444 35.147 1.00 96.00 88 THR A O 1
ATOM 655 N N . GLU A 1 89 ? -8.577 16.605 35.043 1.00 93.88 89 GLU A N 1
ATOM 656 C CA . GLU A 1 89 ? -7.509 15.691 34.622 1.00 93.88 89 GLU A CA 1
ATOM 657 C C . GLU A 1 89 ? -7.403 15.591 33.092 1.00 93.88 89 GLU A C 1
ATOM 659 O O . GLU A 1 89 ? -8.407 15.547 32.383 1.00 93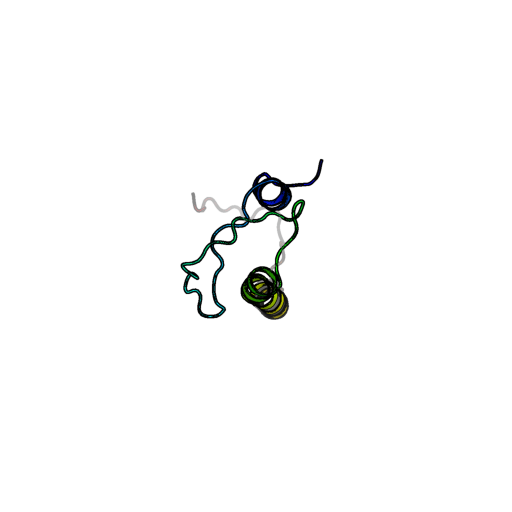.88 89 GLU A O 1
ATOM 664 N N . GLY A 1 90 ? -6.174 15.515 32.572 1.00 93.12 90 GLY A N 1
ATOM 665 C CA . GLY A 1 90 ? -5.893 15.354 31.146 1.00 93.12 90 GLY A CA 1
ATOM 666 C C . GLY A 1 90 ? -4.443 14.943 30.890 1.00 93.12 90 GLY A C 1
ATOM 667 O O . GLY A 1 90 ? -3.583 15.088 31.759 1.00 93.12 90 GLY A O 1
ATOM 668 N N . VAL A 1 91 ? -4.172 14.418 29.693 1.00 90.50 91 VAL A N 1
ATOM 669 C CA . VAL A 1 91 ? -2.812 14.092 29.234 1.00 90.50 91 VAL A CA 1
ATOM 670 C C . VAL A 1 91 ? -2.343 15.196 28.286 1.00 90.50 91 VAL A C 1
ATOM 672 O O . VAL A 1 91 ? -3.130 15.655 27.458 1.00 90.50 91 VAL A O 1
ATOM 675 N N . MET A 1 92 ? -1.090 15.636 28.442 1.00 59.00 92 MET A N 1
ATOM 676 C CA . MET A 1 92 ? -0.465 16.696 27.638 1.00 59.00 92 MET A CA 1
ATOM 677 C C . MET A 1 92 ? 0.168 16.149 26.357 1.00 59.00 92 MET A C 1
ATOM 679 O O . MET A 1 92 ? 0.740 15.035 26.416 1.00 59.00 92 MET A O 1
#

Secondary structure (DSSP, 8-state):
----HHHHHHHHS--EEEE-TTSPEEEEEE---TTT---HHHHHHHHHHHHHHHHHHHHHHHHHHHHHHHHHHHHTT-----S---------